Protein AF-A0A1Y4WMK6-F1 (afdb_monomer)

Sequence (79 aa):
MDYLEICLVSVAVIAVGIFMVRKPELCWKLKHALDTEGGEPSRHYLAAVTVLGTAMIIIPAVVILVSVISLVLEAAGLG

Nearest PDB structures (foldseek):
  6j54-assembly1_K  TM=5.119E-01  e=5.826E+00  Sus scrofa

pLDDT: mean 78.67, std 9.71, range [50.72, 90.25]

Radius of gyration: 17.32 Å; Cα contacts (8 Å, |Δi|>4): 53; chains: 1; bounding box: 41×22×46 Å

Mean predicted aligned error: 7.88 Å

Secondary structur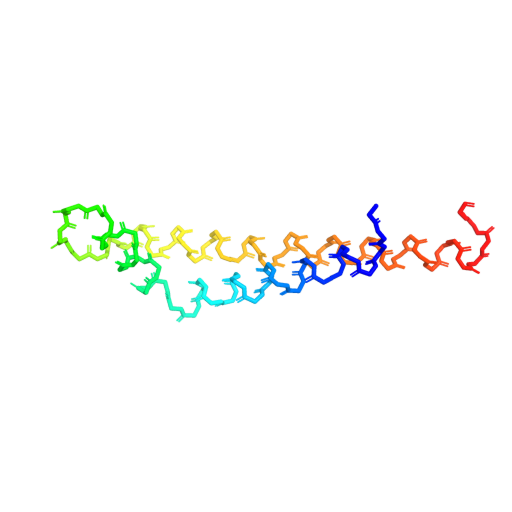e (DSSP, 8-state):
--HHHHHHHHHHHHHHHHHHHH-HHHHHHHHHHSSS---PPPHHHHHHHHHHHHHHHHHHHHHHHHHHHHHHHHHTT--

Structure (mmCIF, N/CA/C/O backbone):
data_AF-A0A1Y4WMK6-F1
#
_entry.id   AF-A0A1Y4WMK6-F1
#
loop_
_atom_site.group_PDB
_atom_site.id
_atom_site.type_symbol
_atom_site.label_atom_id
_atom_site.label_alt_id
_atom_site.label_comp_id
_atom_site.label_asym_id
_atom_site.label_entit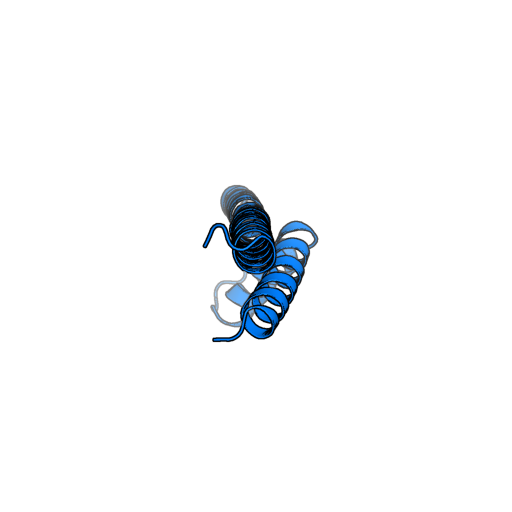y_id
_atom_site.label_seq_id
_atom_site.pdbx_PDB_ins_code
_atom_site.Cartn_x
_atom_site.Cartn_y
_atom_site.Cartn_z
_atom_site.occupancy
_atom_site.B_iso_or_equiv
_atom_site.auth_seq_id
_atom_site.auth_comp_id
_atom_site.auth_asym_id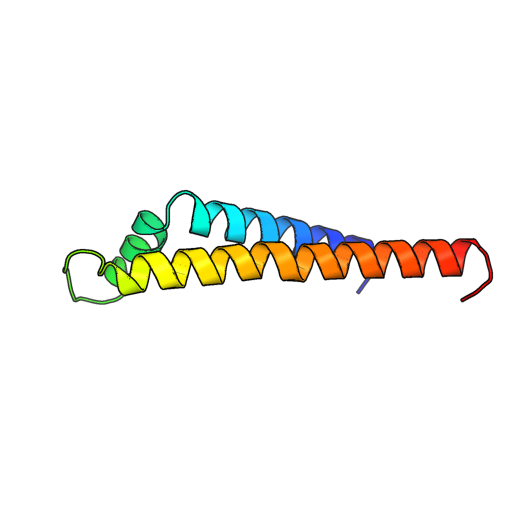
_atom_site.auth_atom_id
_atom_site.pdbx_PDB_model_num
ATOM 1 N N . MET A 1 1 ? 9.849 -13.997 -9.503 1.00 62.00 1 MET A N 1
ATOM 2 C CA . MET A 1 1 ? 8.562 -13.287 -9.488 1.00 62.00 1 MET A CA 1
ATOM 3 C C . MET A 1 1 ? 8.633 -12.313 -10.633 1.00 62.00 1 MET A C 1
ATOM 5 O O . MET A 1 1 ? 9.519 -11.462 -10.619 1.00 62.00 1 MET A O 1
ATOM 9 N N . ASP A 1 2 ? 7.828 -12.528 -11.661 1.00 80.56 2 ASP A N 1
ATOM 10 C CA . ASP A 1 2 ? 7.858 -11.690 -12.858 1.00 80.56 2 ASP A CA 1
ATOM 11 C C . ASP A 1 2 ? 7.396 -10.260 -12.526 1.00 80.56 2 ASP A C 1
ATOM 13 O O . ASP A 1 2 ? 6.569 -10.054 -11.633 1.00 80.56 2 ASP A O 1
ATOM 17 N N . TYR A 1 3 ? 7.885 -9.250 -13.258 1.00 74.88 3 TYR A N 1
ATOM 18 C CA . TYR A 1 3 ? 7.451 -7.848 -13.099 1.00 74.88 3 TYR A CA 1
ATOM 19 C C . TYR A 1 3 ? 5.925 -7.693 -13.188 1.00 74.88 3 TYR A C 1
ATOM 21 O O . TYR A 1 3 ? 5.328 -6.836 -12.534 1.00 74.88 3 TYR A O 1
ATOM 29 N N . LEU A 1 4 ? 5.282 -8.568 -13.967 1.00 79.19 4 LEU A N 1
ATOM 30 C CA . LEU A 1 4 ? 3.835 -8.627 -14.110 1.00 79.19 4 LEU A CA 1
ATOM 31 C C . LEU A 1 4 ? 3.146 -9.086 -12.815 1.00 79.19 4 LEU A C 1
ATOM 33 O O . LEU A 1 4 ? 2.157 -8.474 -12.418 1.00 79.19 4 LEU A O 1
ATOM 37 N N . GLU A 1 5 ? 3.693 -10.084 -12.113 1.00 82.94 5 GLU A N 1
ATOM 38 C CA . GLU A 1 5 ? 3.184 -10.526 -10.807 1.00 82.94 5 GLU A CA 1
ATOM 39 C C . GLU A 1 5 ? 3.336 -9.427 -9.746 1.00 82.94 5 GLU A C 1
ATOM 41 O O . GLU A 1 5 ? 2.399 -9.166 -8.989 1.00 82.94 5 GLU A O 1
ATOM 46 N N . ILE A 1 6 ? 4.479 -8.727 -9.726 1.00 82.75 6 ILE A N 1
ATOM 47 C CA . ILE A 1 6 ? 4.734 -7.602 -8.806 1.00 82.75 6 ILE A CA 1
ATOM 48 C C . ILE A 1 6 ? 3.713 -6.481 -9.021 1.00 82.75 6 ILE A C 1
ATOM 50 O O . ILE A 1 6 ? 3.153 -5.958 -8.051 1.00 82.75 6 ILE A O 1
ATOM 54 N N . CYS A 1 7 ? 3.432 -6.129 -10.277 1.00 81.81 7 CYS A N 1
ATOM 55 C CA . CYS A 1 7 ? 2.411 -5.141 -10.618 1.00 81.81 7 CYS A CA 1
ATOM 56 C C . CYS A 1 7 ? 1.011 -5.588 -10.179 1.00 81.81 7 CYS A C 1
ATOM 58 O O . CYS A 1 7 ? 0.280 -4.797 -9.584 1.00 81.81 7 CYS A O 1
ATOM 60 N N . LEU A 1 8 ? 0.644 -6.849 -10.419 1.00 87.06 8 LEU A N 1
ATOM 61 C CA . LEU A 1 8 ? -0.681 -7.383 -10.086 1.00 87.06 8 LEU A CA 1
ATOM 62 C C . LEU A 1 8 ? -0.923 -7.395 -8.568 1.00 87.06 8 LEU A C 1
ATOM 64 O O . LEU A 1 8 ? -1.960 -6.919 -8.098 1.00 87.06 8 LEU A O 1
ATOM 68 N N . VAL A 1 9 ? 0.070 -7.846 -7.794 1.00 87.06 9 VAL A N 1
ATOM 69 C CA . VAL A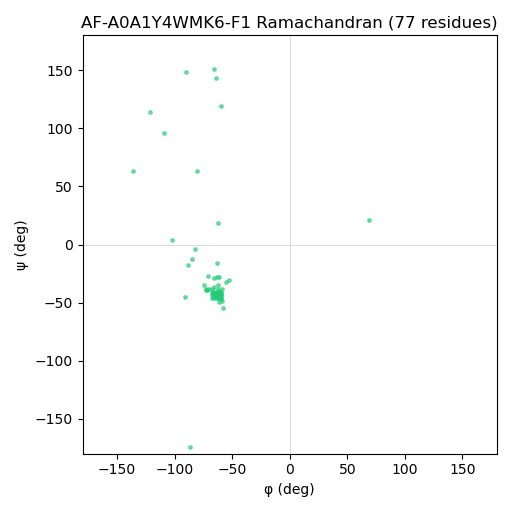 1 9 ? 0.041 -7.800 -6.324 1.00 87.06 9 VAL A CA 1
ATOM 70 C C . VAL A 1 9 ? -0.025 -6.355 -5.833 1.00 87.06 9 VAL A C 1
ATOM 72 O O . VAL A 1 9 ? -0.845 -6.038 -4.974 1.00 87.06 9 VAL A O 1
ATOM 75 N N . SER A 1 10 ? 0.777 -5.455 -6.402 1.00 84.38 10 SER A N 1
ATOM 76 C CA . SER A 1 10 ? 0.802 -4.045 -5.996 1.00 84.38 10 SER A CA 1
ATOM 77 C C . SER A 1 10 ? -0.537 -3.345 -6.250 1.00 84.38 10 SER A C 1
ATOM 79 O O . SER A 1 10 ? -1.017 -2.614 -5.385 1.00 84.38 10 SER A O 1
ATOM 81 N N . VAL A 1 11 ? -1.194 -3.617 -7.381 1.00 86.88 11 VAL A N 1
ATOM 82 C CA . VAL A 1 11 ? -2.543 -3.103 -7.682 1.00 86.88 11 VAL A CA 1
ATOM 83 C C . VAL A 1 11 ? -3.577 -3.645 -6.694 1.00 86.88 11 VAL A C 1
ATOM 85 O O . VAL A 1 11 ? -4.401 -2.876 -6.193 1.00 86.88 11 VAL A O 1
ATOM 88 N N . ALA A 1 12 ? -3.519 -4.937 -6.362 1.00 88.25 12 ALA A N 1
ATOM 89 C CA . ALA A 1 12 ? -4.406 -5.529 -5.363 1.00 88.25 12 ALA A CA 1
ATOM 90 C C . ALA A 1 12 ? -4.214 -4.883 -3.978 1.00 88.25 12 ALA A C 1
ATOM 92 O O . ALA A 1 12 ? -5.192 -4.528 -3.318 1.00 88.25 12 ALA A O 1
ATOM 93 N N . VAL A 1 13 ? -2.965 -4.654 -3.563 1.00 87.06 13 VAL A N 1
ATOM 94 C CA . VAL A 1 13 ? -2.634 -3.989 -2.292 1.00 87.06 13 VAL A CA 1
ATOM 95 C C . VAL A 1 13 ? -3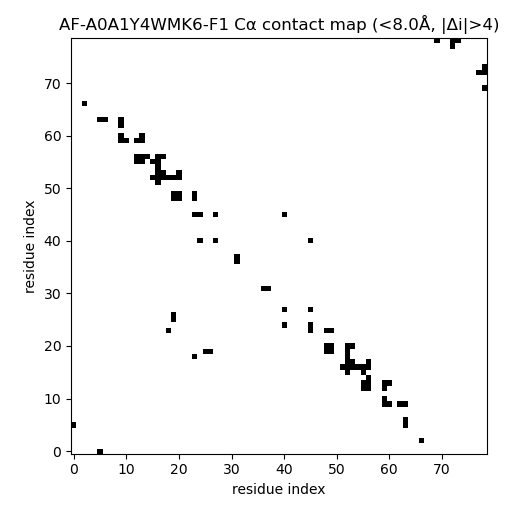.129 -2.540 -2.275 1.00 87.06 13 VAL A C 1
ATOM 97 O O . VAL A 1 13 ? -3.723 -2.121 -1.282 1.00 87.06 13 VAL A O 1
ATOM 100 N N . ILE A 1 14 ? -2.974 -1.792 -3.372 1.00 87.88 14 ILE A N 1
ATOM 101 C CA . ILE A 1 14 ? -3.499 -0.423 -3.497 1.00 87.88 14 ILE A CA 1
ATOM 102 C C . ILE A 1 14 ? -5.026 -0.416 -3.384 1.00 87.88 14 ILE A C 1
ATOM 104 O O . ILE A 1 14 ? -5.579 0.418 -2.668 1.00 87.88 14 ILE A O 1
ATOM 108 N N . ALA A 1 15 ? -5.721 -1.349 -4.040 1.00 87.19 15 ALA A N 1
ATOM 109 C CA . ALA A 1 15 ? -7.176 -1.457 -3.948 1.00 87.19 15 ALA A CA 1
ATOM 110 C C . ALA A 1 15 ? -7.638 -1.709 -2.501 1.00 87.19 15 ALA A C 1
ATOM 112 O O . ALA A 1 15 ? -8.588 -1.074 -2.034 1.00 87.19 15 ALA A O 1
ATOM 113 N N . VAL A 1 16 ? -6.924 -2.567 -1.764 1.00 84.38 16 VAL A N 1
ATOM 114 C CA . VAL A 1 16 ? -7.168 -2.810 -0.333 1.00 84.38 16 VAL A CA 1
ATOM 115 C C . VAL A 1 16 ? -6.859 -1.567 0.510 1.00 84.38 16 VAL A C 1
ATOM 117 O O . VAL A 1 16 ? -7.659 -1.206 1.373 1.00 84.38 16 VAL A O 1
ATOM 120 N N . GLY A 1 17 ? -5.757 -0.863 0.240 1.00 83.12 17 GLY A N 1
ATOM 121 C CA . GLY A 1 17 ? -5.406 0.385 0.924 1.00 83.12 17 GLY A CA 1
ATOM 122 C C . GLY A 1 17 ? -6.458 1.481 0.718 1.00 83.12 17 GLY A C 1
ATOM 123 O O . GLY A 1 17 ? -6.889 2.120 1.679 1.00 83.12 17 GLY A O 1
ATOM 124 N N . ILE A 1 18 ? -6.962 1.643 -0.511 1.00 85.44 18 ILE A N 1
ATOM 125 C CA . ILE A 1 18 ? -8.060 2.571 -0.827 1.00 85.44 18 ILE A CA 1
ATOM 126 C C . ILE A 1 18 ? -9.331 2.169 -0.077 1.00 85.44 18 ILE A C 1
ATOM 128 O O . ILE A 1 18 ? -10.009 3.034 0.480 1.00 85.44 18 ILE A O 1
ATOM 132 N N . PHE A 1 19 ? -9.655 0.876 -0.038 1.00 83.12 19 PHE A N 1
ATOM 133 C CA . PHE A 1 19 ? -10.811 0.370 0.700 1.00 83.12 19 PHE A CA 1
ATOM 134 C C . PHE A 1 19 ? -10.709 0.681 2.204 1.00 83.12 19 PHE A C 1
ATOM 136 O O . PHE A 1 19 ? -11.670 1.195 2.786 1.00 83.12 19 PHE A O 1
ATOM 143 N N . MET A 1 20 ? -9.530 0.476 2.804 1.00 78.06 20 MET A N 1
ATOM 144 C CA . MET A 1 20 ? -9.242 0.830 4.200 1.00 78.06 20 MET A CA 1
ATOM 145 C C . MET A 1 20 ? -9.420 2.328 4.480 1.00 78.06 20 MET A C 1
ATOM 147 O O . MET A 1 20 ? -10.010 2.685 5.498 1.00 78.06 20 MET A O 1
ATOM 151 N N . VAL A 1 21 ? -8.961 3.204 3.579 1.00 82.50 21 VAL A N 1
ATOM 152 C CA . VAL A 1 21 ? -9.082 4.667 3.732 1.00 82.50 21 VAL A CA 1
ATOM 153 C C . VAL A 1 21 ? -10.518 5.155 3.519 1.00 82.50 21 VAL A C 1
ATOM 155 O O . VAL A 1 21 ? -10.975 6.055 4.219 1.00 82.50 21 VAL A O 1
ATOM 158 N N . ARG A 1 22 ? -11.259 4.578 2.562 1.00 78.50 22 ARG A N 1
ATOM 159 C CA . ARG A 1 22 ? -12.631 5.012 2.241 1.00 78.50 22 ARG A CA 1
ATOM 160 C C . ARG A 1 22 ? -13.662 4.581 3.276 1.00 78.50 22 ARG A C 1
ATOM 162 O O . ARG A 1 22 ? -14.655 5.285 3.457 1.00 78.50 22 ARG A O 1
ATOM 169 N N . LYS A 1 23 ? -13.490 3.407 3.884 1.00 78.81 23 LYS A N 1
ATOM 170 C CA . LYS A 1 23 ? -14.437 2.855 4.864 1.00 78.81 23 LYS A CA 1
ATOM 171 C C . LYS A 1 23 ? -13.689 2.268 6.070 1.00 78.81 23 LYS A C 1
ATOM 173 O O . LYS A 1 23 ? -13.815 1.071 6.338 1.00 78.81 23 LYS A O 1
ATOM 178 N N . PRO A 1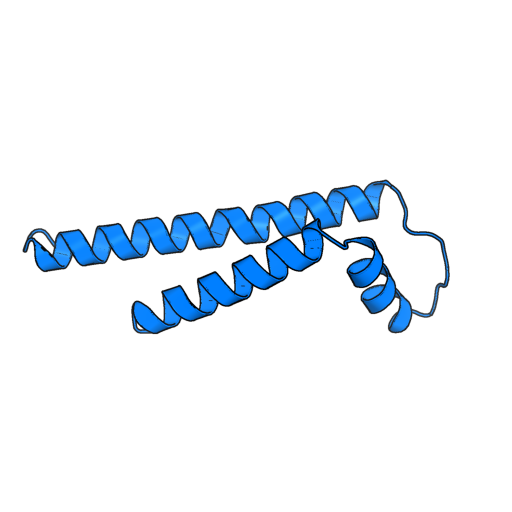 24 ? -12.964 3.097 6.843 1.00 74.75 24 PRO A N 1
ATOM 179 C CA . PRO A 1 24 ? -12.209 2.632 8.009 1.00 74.75 24 PRO A CA 1
ATOM 180 C C . PRO A 1 24 ? -13.124 2.001 9.073 1.00 74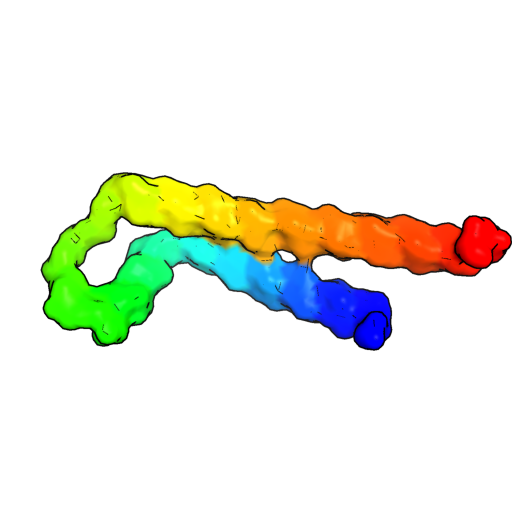.75 24 PRO A C 1
ATOM 182 O O . PRO A 1 24 ? -12.725 1.073 9.771 1.00 74.75 24 PRO A O 1
ATOM 185 N N . GLU A 1 25 ? -14.387 2.433 9.126 1.00 73.62 25 GLU A N 1
ATOM 186 C CA . GLU A 1 25 ? -15.448 1.878 9.975 1.00 73.62 25 GLU A CA 1
ATOM 187 C C . GLU A 1 25 ? -15.778 0.409 9.658 1.00 73.62 25 GLU A C 1
ATOM 189 O O . GLU A 1 25 ? -16.090 -0.363 10.563 1.00 73.62 25 GLU A O 1
ATOM 194 N N . LEU A 1 26 ? -15.698 -0.003 8.384 1.00 71.50 26 LEU A N 1
ATOM 195 C CA . LEU A 1 26 ? -15.921 -1.398 7.989 1.00 71.50 26 LEU A CA 1
ATOM 196 C C . LEU A 1 26 ? -14.744 -2.278 8.405 1.00 71.50 26 LEU A C 1
ATOM 198 O O . LEU A 1 26 ? -14.963 -3.387 8.882 1.00 71.50 26 LEU A O 1
ATOM 202 N N . CYS A 1 27 ? -13.512 -1.774 8.283 1.00 71.50 27 CYS A N 1
ATOM 203 C CA . CYS A 1 27 ? -12.327 -2.464 8.796 1.00 71.50 27 CYS A CA 1
ATOM 204 C C . CYS A 1 27 ? -12.384 -2.637 10.313 1.00 71.50 27 CYS A C 1
ATOM 206 O O . CYS A 1 27 ? -12.056 -3.709 10.823 1.00 71.50 27 CYS A O 1
ATOM 208 N N . TRP A 1 28 ? -12.853 -1.609 11.018 1.00 69.56 28 TRP A N 1
ATOM 209 C CA . TRP A 1 28 ? -13.098 -1.688 12.450 1.00 69.56 28 TRP A CA 1
ATOM 210 C C . TRP A 1 28 ? -14.164 -2.746 12.776 1.00 69.56 28 TRP A C 1
ATOM 212 O O . TRP A 1 28 ? -13.902 -3.643 13.574 1.00 69.56 28 TRP A O 1
ATOM 222 N N . LYS A 1 29 ? -15.313 -2.724 12.084 1.00 70.69 29 LYS A N 1
ATOM 223 C CA . LYS A 1 29 ? -16.380 -3.726 12.249 1.00 70.69 29 LYS A CA 1
ATOM 224 C C . LYS A 1 29 ? -15.915 -5.147 11.958 1.00 70.69 29 LYS A C 1
ATOM 226 O O . LYS A 1 29 ? -16.334 -6.048 12.661 1.00 70.69 29 LYS A O 1
ATOM 231 N N . LEU A 1 30 ? -15.069 -5.370 10.955 1.00 72.44 30 LEU A N 1
ATOM 232 C CA . LEU A 1 30 ? -14.535 -6.703 10.657 1.00 72.44 30 LEU A CA 1
ATOM 233 C C . LEU A 1 30 ? -13.611 -7.197 11.776 1.00 72.44 30 LEU A C 1
ATOM 235 O O . LEU A 1 30 ? -13.673 -8.362 12.161 1.00 72.44 30 LEU A O 1
ATOM 239 N N . LYS A 1 31 ? -12.780 -6.300 12.320 1.00 68.31 31 LYS A N 1
ATOM 240 C CA . LYS A 1 31 ? -11.845 -6.624 13.399 1.00 68.31 31 LYS A CA 1
ATOM 241 C C . LYS A 1 31 ? -12.561 -6.856 14.734 1.00 68.31 31 LYS A C 1
ATOM 243 O O . LYS A 1 31 ? -12.186 -7.773 15.444 1.00 68.31 31 LYS A O 1
ATOM 248 N N . HIS A 1 32 ? -13.599 -6.078 15.044 1.00 69.50 32 HIS A N 1
ATOM 249 C CA . HIS A 1 32 ? -14.454 -6.263 16.229 1.00 69.50 32 HIS A CA 1
ATOM 250 C C . HIS A 1 32 ? -15.599 -7.271 16.027 1.00 69.50 32 HIS A C 1
ATOM 252 O O . HIS A 1 32 ? -16.213 -7.704 16.984 1.00 69.50 32 HIS A O 1
ATOM 258 N N . ALA A 1 33 ? -15.914 -7.713 14.810 1.00 61.84 33 ALA A N 1
ATOM 259 C CA . ALA A 1 33 ? -16.795 -8.874 14.632 1.00 61.84 33 ALA A CA 1
ATOM 260 C C . ALA A 1 33 ? -16.089 -10.175 15.047 1.00 61.84 33 ALA A C 1
ATOM 262 O O . ALA A 1 33 ? -16.742 -11.137 15.442 1.00 61.84 33 ALA A O 1
ATOM 263 N N . LEU A 1 34 ? -14.757 -10.195 14.946 1.00 58.75 34 LEU A N 1
ATOM 264 C CA . LEU A 1 34 ? -13.897 -11.288 15.399 1.00 58.75 34 LEU A CA 1
ATOM 265 C C . LEU A 1 34 ? -13.470 -11.149 16.869 1.00 58.75 34 LEU A C 1
ATOM 267 O O . LEU A 1 34 ? -13.032 -12.132 17.457 1.00 58.75 34 LEU A O 1
ATOM 271 N N . ASP A 1 35 ? -13.598 -9.955 17.450 1.00 57.41 35 ASP A N 1
ATOM 272 C CA . ASP A 1 35 ? -13.136 -9.614 18.796 1.00 57.41 35 ASP A CA 1
ATOM 273 C C . ASP A 1 35 ? -14.338 -9.143 19.628 1.00 57.41 35 ASP A C 1
ATOM 275 O O . ASP A 1 35 ? -14.965 -8.147 19.298 1.00 57.41 35 ASP A O 1
ATOM 279 N N . THR A 1 36 ? -14.722 -9.899 20.656 1.00 50.72 36 THR A N 1
ATOM 280 C CA . THR A 1 36 ? -16.009 -9.833 21.390 1.00 50.72 36 THR A CA 1
ATOM 281 C C . THR A 1 36 ? -16.333 -8.521 22.141 1.00 50.72 36 THR A C 1
ATOM 283 O O . THR A 1 36 ? -17.215 -8.510 23.001 1.00 50.72 36 THR A O 1
ATOM 286 N N . GLU A 1 37 ? -15.681 -7.403 21.828 1.00 54.03 37 GLU A N 1
ATOM 287 C CA . GLU A 1 37 ? -15.857 -6.104 22.483 1.00 54.03 37 GLU A CA 1
ATOM 288 C C . GLU A 1 37 ? -16.570 -5.099 21.552 1.00 54.03 37 GLU A C 1
ATOM 290 O O . GLU A 1 37 ? -15.982 -4.436 20.700 1.00 54.03 37 GLU A O 1
ATOM 295 N N . GLY A 1 38 ? -17.894 -4.985 21.701 1.00 56.25 38 GLY A N 1
ATOM 296 C CA . GLY A 1 38 ? -18.768 -4.125 20.887 1.00 56.25 38 GLY A CA 1
ATOM 297 C C . GLY A 1 38 ? -18.786 -2.646 21.301 1.00 56.25 38 GLY A C 1
ATOM 298 O O . GLY A 1 38 ? -19.831 -2.149 21.716 1.00 56.25 38 GLY A O 1
ATOM 299 N N . GLY A 1 39 ? -17.647 -1.951 21.210 1.00 63.69 39 GLY A N 1
ATOM 300 C CA . GLY A 1 39 ? -17.532 -0.503 21.483 1.00 63.69 39 GLY A CA 1
ATOM 301 C C . GLY A 1 39 ? -17.845 0.399 20.277 1.00 63.69 39 GLY A C 1
ATOM 302 O O . GLY A 1 39 ? -18.234 -0.087 19.232 1.00 63.69 39 GLY A O 1
ATOM 303 N N . GLU A 1 40 ? -17.665 1.719 20.371 1.00 67.56 40 GLU A N 1
ATOM 304 C CA . GLU A 1 40 ? -17.593 2.599 19.186 1.00 67.56 40 GLU A CA 1
ATOM 305 C C . GLU A 1 40 ? -16.131 2.724 18.707 1.00 67.56 40 GLU A C 1
ATOM 307 O O . GLU A 1 40 ? -15.212 2.680 19.534 1.00 67.56 40 GLU A O 1
ATOM 312 N N . PRO A 1 41 ? -15.865 2.903 17.397 1.00 66.19 41 PRO A N 1
ATOM 313 C CA . PRO A 1 41 ? -14.506 3.084 16.898 1.00 66.19 41 PRO A CA 1
ATOM 314 C C . PRO A 1 41 ? -13.848 4.320 17.520 1.00 66.19 41 PRO A C 1
ATOM 316 O O . PRO A 1 41 ? -14.291 5.451 17.320 1.00 66.19 41 PRO A O 1
ATOM 319 N N . SER A 1 42 ? -12.742 4.121 18.246 1.00 75.12 42 SER A N 1
ATOM 320 C CA . SER A 1 42 ? -11.996 5.241 18.826 1.00 75.12 42 SER A CA 1
ATOM 321 C C . SER A 1 42 ? -11.416 6.138 17.722 1.00 75.12 42 SER A C 1
ATOM 323 O O . SER A 1 42 ? -10.943 5.659 16.685 1.00 75.12 42 SER A O 1
ATOM 325 N N . ARG A 1 43 ? -11.395 7.462 17.946 1.00 73.12 43 ARG A N 1
ATOM 326 C CA . ARG A 1 43 ? -10.818 8.431 16.986 1.00 73.12 43 ARG A CA 1
ATOM 327 C C . ARG A 1 43 ? -9.362 8.104 16.632 1.00 73.12 43 ARG A C 1
ATOM 329 O O . ARG A 1 43 ? -8.948 8.325 15.497 1.00 73.12 43 ARG A O 1
ATOM 336 N N . HIS A 1 44 ? -8.603 7.537 17.573 1.00 71.81 44 HIS A N 1
ATOM 337 C CA . HIS A 1 44 ? -7.222 7.104 17.347 1.00 71.81 44 HIS A CA 1
ATOM 338 C C . HIS A 1 44 ? -7.135 5.884 16.426 1.00 71.81 44 HIS A C 1
ATOM 340 O O . HIS A 1 44 ? -6.250 5.837 15.577 1.00 71.81 44 HIS A O 1
ATOM 346 N N . TYR A 1 45 ? -8.066 4.931 16.540 1.00 72.88 45 TYR A N 1
ATOM 347 C CA . TYR A 1 45 ? -8.123 3.777 15.644 1.00 72.88 45 TYR A CA 1
ATOM 348 C C . TYR A 1 45 ? -8.450 4.202 14.209 1.00 72.88 45 TYR A C 1
ATOM 350 O O . TYR A 1 45 ? -7.768 3.786 13.276 1.00 72.88 45 TYR A O 1
ATOM 358 N N . LEU A 1 46 ? -9.449 5.074 14.024 1.00 75.19 46 LEU A N 1
ATOM 359 C CA . LEU A 1 46 ? -9.817 5.584 12.696 1.00 75.19 46 LEU A CA 1
ATOM 360 C C . LEU A 1 46 ? -8.653 6.338 12.039 1.00 75.19 46 LEU A C 1
ATOM 362 O O . LEU A 1 46 ? -8.365 6.125 10.859 1.00 75.19 46 LEU A O 1
ATOM 366 N N . ALA A 1 47 ? -7.942 7.166 12.809 1.00 78.50 47 ALA A N 1
ATOM 367 C CA . ALA A 1 47 ? -6.736 7.837 12.336 1.00 78.50 47 ALA A CA 1
ATOM 368 C C . ALA A 1 47 ? -5.630 6.828 11.976 1.00 78.50 47 ALA A C 1
ATOM 370 O O . ALA A 1 47 ? -5.056 6.918 10.893 1.00 78.50 47 ALA A O 1
ATOM 371 N N . ALA A 1 48 ? -5.377 5.830 12.827 1.00 79.00 48 ALA A N 1
ATOM 372 C CA . ALA A 1 48 ? -4.361 4.806 12.587 1.00 79.00 48 ALA A CA 1
ATOM 373 C C . ALA A 1 48 ? -4.659 3.957 11.340 1.00 79.00 48 ALA A C 1
ATOM 375 O O . ALA A 1 48 ? -3.759 3.737 10.534 1.00 79.00 48 ALA A O 1
ATOM 376 N N . VAL A 1 49 ? -5.908 3.527 11.131 1.00 82.38 49 VAL A N 1
ATOM 377 C CA . VAL A 1 49 ? -6.315 2.768 9.933 1.00 82.38 49 VAL A CA 1
ATOM 378 C C . VAL A 1 49 ? -6.202 3.614 8.671 1.00 82.38 49 VAL A C 1
ATOM 380 O O . VAL A 1 49 ? -5.781 3.109 7.635 1.00 82.38 49 VAL A O 1
ATOM 383 N N . THR A 1 50 ? -6.511 4.906 8.754 1.00 82.19 50 THR A N 1
ATOM 384 C CA . THR A 1 50 ? -6.357 5.825 7.620 1.00 82.19 50 THR A CA 1
ATOM 385 C C . THR A 1 50 ? -4.882 6.030 7.267 1.00 82.19 50 THR A C 1
ATOM 387 O O . THR A 1 50 ? -4.514 5.966 6.094 1.00 82.19 50 THR A O 1
ATOM 390 N N . VAL A 1 51 ? -4.015 6.218 8.267 1.00 84.94 51 VAL A N 1
ATOM 391 C CA . VAL A 1 51 ? -2.559 6.339 8.072 1.00 84.94 51 VAL A CA 1
ATOM 392 C C . VAL A 1 51 ? -1.979 5.041 7.510 1.00 84.94 51 VAL A C 1
ATOM 394 O O . VAL A 1 51 ? -1.223 5.078 6.540 1.00 84.94 51 VAL A O 1
ATOM 397 N N . LEU A 1 52 ? -2.382 3.893 8.058 1.00 83.62 52 LEU A N 1
ATOM 398 C CA . LEU A 1 52 ? -1.948 2.579 7.590 1.00 83.62 52 LEU A CA 1
ATOM 399 C C . LEU A 1 52 ? -2.411 2.311 6.153 1.00 83.62 52 LEU A C 1
ATOM 401 O O . LEU A 1 52 ? -1.609 1.896 5.322 1.00 83.62 52 LEU A O 1
ATOM 405 N N . GLY A 1 53 ? -3.676 2.602 5.841 1.00 82.81 53 GLY A N 1
ATOM 406 C CA . GLY A 1 53 ? -4.225 2.481 4.492 1.00 82.81 53 GLY A CA 1
ATOM 407 C C . GLY A 1 53 ? -3.520 3.404 3.494 1.00 82.81 53 GLY A C 1
ATOM 408 O O . GLY A 1 53 ? -3.219 2.988 2.380 1.00 82.81 53 GLY A O 1
ATOM 409 N N . THR A 1 54 ? -3.158 4.620 3.913 1.00 84.94 54 THR A N 1
ATOM 410 C CA . THR A 1 54 ? -2.369 5.552 3.090 1.00 84.94 54 THR A CA 1
ATOM 411 C C . THR A 1 54 ? -0.962 5.012 2.826 1.00 84.94 54 THR A C 1
ATOM 413 O O . THR A 1 54 ? -0.503 5.023 1.684 1.00 84.94 54 THR A O 1
ATOM 416 N N . ALA A 1 55 ? -0.290 4.470 3.845 1.00 83.69 55 ALA A N 1
ATOM 417 C CA . ALA A 1 55 ? 1.009 3.821 3.673 1.00 83.69 55 ALA A CA 1
ATOM 418 C C . ALA A 1 55 ? 0.919 2.598 2.738 1.00 83.69 55 ALA A C 1
ATOM 420 O O . ALA A 1 55 ? 1.770 2.433 1.863 1.00 83.69 55 ALA A O 1
ATOM 421 N N . MET A 1 56 ? -0.152 1.802 2.850 1.00 82.94 56 MET A N 1
ATOM 422 C CA . MET A 1 56 ? -0.458 0.690 1.940 1.00 82.94 56 MET A CA 1
ATOM 423 C C . MET A 1 56 ? -0.727 1.120 0.495 1.00 82.94 56 MET A C 1
ATOM 425 O O . MET A 1 56 ? -0.682 0.270 -0.382 1.00 82.94 56 MET A O 1
ATOM 429 N N . ILE A 1 57 ? -0.993 2.396 0.215 1.00 86.44 57 ILE A N 1
ATOM 430 C CA . ILE A 1 57 ? -1.105 2.908 -1.159 1.00 86.44 57 ILE A CA 1
ATOM 431 C C . ILE A 1 57 ? 0.257 3.410 -1.650 1.00 86.44 57 ILE A C 1
ATOM 433 O O . ILE A 1 57 ? 0.669 3.101 -2.766 1.00 86.44 57 ILE A O 1
ATOM 437 N N . ILE A 1 58 ? 0.971 4.174 -0.817 1.00 89.25 58 ILE A N 1
ATOM 438 C CA . ILE A 1 58 ? 2.224 4.832 -1.211 1.00 89.25 58 ILE A CA 1
ATOM 439 C C . ILE A 1 58 ? 3.340 3.814 -1.461 1.00 89.25 58 ILE A C 1
ATOM 441 O O . ILE A 1 58 ? 4.026 3.899 -2.477 1.00 89.25 58 ILE A O 1
ATOM 445 N N . ILE A 1 59 ? 3.519 2.840 -0.566 1.00 88.69 59 ILE A N 1
ATOM 446 C CA . ILE A 1 59 ? 4.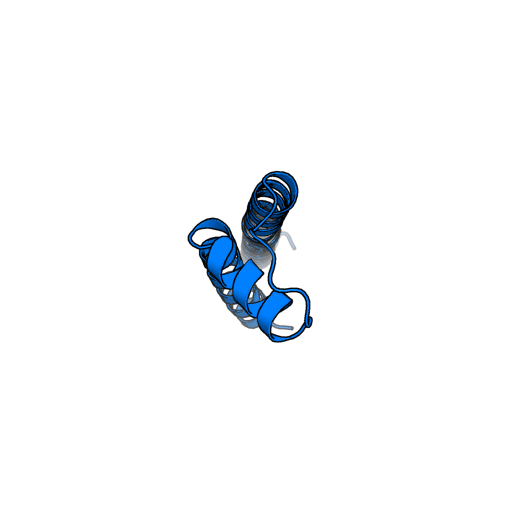602 1.851 -0.667 1.00 88.69 59 ILE A CA 1
ATOM 447 C C . ILE A 1 59 ? 4.536 1.062 -1.991 1.00 88.69 59 ILE A C 1
ATOM 449 O O . ILE A 1 59 ? 5.518 1.086 -2.734 1.00 88.69 59 ILE A O 1
ATOM 453 N N . PRO A 1 60 ? 3.415 0.408 -2.355 1.00 86.81 60 PRO A N 1
ATOM 454 C CA . PRO A 1 60 ? 3.327 -0.302 -3.631 1.00 86.81 60 PRO A CA 1
ATOM 455 C C . PRO A 1 60 ? 3.391 0.626 -4.848 1.00 86.81 60 PRO A C 1
ATOM 457 O O . PRO A 1 60 ? 3.912 0.213 -5.880 1.00 86.81 60 PRO A O 1
ATOM 460 N N . AL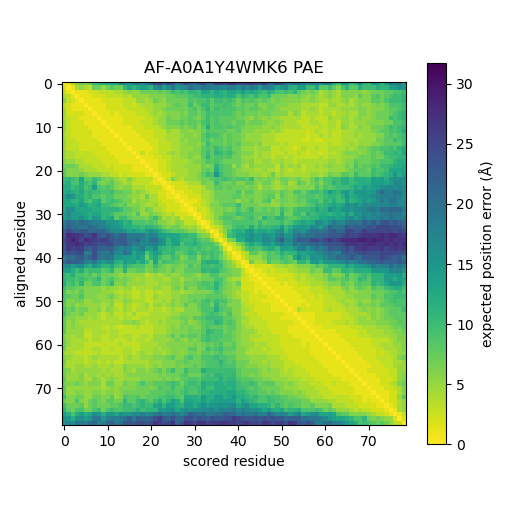A A 1 61 ? 2.940 1.882 -4.750 1.00 88.06 61 ALA A N 1
ATOM 461 C CA . ALA A 1 61 ? 3.117 2.846 -5.838 1.00 88.06 61 ALA A CA 1
ATOM 462 C C . ALA A 1 61 ? 4.607 3.113 -6.129 1.00 88.06 61 ALA A C 1
ATOM 464 O O . ALA A 1 61 ? 5.014 3.141 -7.291 1.00 88.06 61 ALA A O 1
ATOM 465 N N . VAL A 1 62 ? 5.434 3.239 -5.085 1.00 90.25 62 VAL A N 1
ATOM 466 C CA . VAL A 1 62 ? 6.894 3.371 -5.229 1.00 90.25 62 VAL A CA 1
ATOM 467 C C . VAL A 1 62 ? 7.507 2.092 -5.805 1.00 90.25 62 VAL A C 1
ATOM 469 O O . VAL A 1 62 ? 8.355 2.173 -6.691 1.00 90.25 62 VAL A O 1
ATOM 472 N N . VAL A 1 63 ? 7.055 0.914 -5.366 1.00 88.50 63 VAL A N 1
ATOM 473 C CA . VAL A 1 63 ? 7.538 -0.376 -5.895 1.00 88.50 63 VAL A CA 1
ATOM 474 C C . VAL A 1 63 ? 7.234 -0.526 -7.388 1.00 88.50 63 VAL A C 1
ATOM 476 O O . VAL A 1 63 ? 8.120 -0.931 -8.142 1.00 88.50 63 VAL A O 1
ATOM 479 N N . ILE A 1 64 ? 6.028 -0.158 -7.838 1.00 87.88 64 ILE A N 1
ATOM 480 C CA . ILE A 1 64 ? 5.676 -0.141 -9.268 1.00 87.88 64 ILE A CA 1
ATOM 481 C C . ILE A 1 64 ? 6.604 0.812 -10.024 1.00 87.88 64 ILE A C 1
ATOM 483 O O . ILE A 1 64 ? 7.139 0.440 -11.065 1.00 87.88 64 ILE A O 1
ATOM 487 N N . LEU A 1 65 ? 6.827 2.018 -9.496 1.00 88.81 65 LEU A N 1
ATOM 488 C CA . LEU A 1 65 ? 7.679 3.015 -10.141 1.00 88.81 65 LEU A CA 1
ATOM 489 C C . LEU A 1 65 ? 9.111 2.494 -10.339 1.00 88.81 65 LEU A C 1
ATOM 491 O O . LEU A 1 65 ? 9.637 2.561 -11.447 1.00 88.81 65 LEU A O 1
ATOM 495 N N . VAL A 1 66 ? 9.717 1.924 -9.292 1.00 88.38 66 VAL A N 1
ATOM 496 C CA . VAL A 1 66 ? 11.058 1.322 -9.368 1.00 88.38 66 VAL A CA 1
ATOM 497 C C . VAL A 1 66 ? 11.077 0.159 -10.358 1.00 88.38 66 VAL A C 1
ATOM 499 O O . VAL A 1 66 ? 11.974 0.086 -11.190 1.00 88.38 66 VAL A O 1
ATOM 502 N N . SER A 1 67 ? 10.059 -0.703 -10.324 1.00 85.56 67 SER A N 1
ATOM 503 C CA . SER A 1 67 ? 9.943 -1.851 -11.232 1.00 85.56 67 SER A CA 1
ATOM 504 C C . SER A 1 67 ? 9.890 -1.423 -12.701 1.00 85.56 67 SER A C 1
ATOM 506 O O . SER A 1 67 ? 10.569 -2.009 -13.540 1.00 85.56 67 SER A O 1
ATOM 508 N N . VAL A 1 68 ? 9.127 -0.370 -13.015 1.00 86.50 68 VAL A N 1
ATOM 509 C CA . VAL A 1 68 ? 9.048 0.199 -14.370 1.00 86.50 68 VAL A CA 1
ATOM 510 C C . VAL A 1 68 ? 10.379 0.825 -14.783 1.00 86.50 68 VAL A C 1
ATOM 512 O O . VAL A 1 68 ? 10.810 0.627 -15.915 1.00 86.50 68 VAL A O 1
ATOM 515 N N . ILE A 1 69 ? 11.052 1.550 -13.884 1.00 88.75 69 ILE A N 1
ATOM 516 C CA . ILE A 1 69 ? 12.367 2.145 -14.168 1.00 88.75 69 ILE A CA 1
ATOM 517 C C . ILE A 1 69 ? 13.397 1.054 -14.480 1.00 88.75 69 ILE A C 1
ATOM 519 O O . ILE A 1 69 ? 14.111 1.175 -15.473 1.00 88.75 69 ILE A O 1
ATOM 523 N N . SER A 1 70 ? 13.450 -0.016 -13.682 1.00 85.69 70 SER A N 1
ATOM 524 C CA . SER A 1 70 ? 14.339 -1.157 -13.929 1.00 85.69 70 SER A CA 1
ATOM 525 C C . SER A 1 70 ? 14.056 -1.815 -15.280 1.00 85.69 70 SER A C 1
ATOM 527 O O . SER A 1 70 ? 14.989 -2.037 -16.045 1.00 85.69 70 SER A O 1
ATOM 529 N N . LEU A 1 71 ? 12.779 -2.030 -15.616 1.00 84.50 71 LEU A N 1
ATOM 530 C CA . LEU A 1 71 ? 12.379 -2.596 -16.906 1.00 84.50 71 LEU A CA 1
ATOM 531 C C . LEU A 1 71 ? 12.817 -1.715 -18.089 1.00 84.50 71 LEU A C 1
ATOM 533 O O . LEU A 1 71 ? 13.282 -2.223 -19.106 1.00 84.50 71 LEU A O 1
ATOM 537 N N . VAL A 1 72 ? 12.680 -0.390 -17.965 1.00 86.94 72 VAL A N 1
ATOM 538 C CA . VAL A 1 72 ? 13.123 0.562 -18.996 1.00 86.94 72 VAL A CA 1
ATOM 539 C C . VAL A 1 72 ? 14.648 0.571 -19.126 1.00 86.94 72 VAL A C 1
ATOM 541 O O . VAL A 1 72 ? 15.148 0.652 -20.246 1.00 86.94 72 VAL A O 1
ATOM 544 N N . LEU A 1 73 ? 15.389 0.469 -18.017 1.00 86.94 73 LEU A N 1
ATOM 545 C CA . LEU A 1 73 ? 16.853 0.385 -18.041 1.00 86.94 73 LEU A CA 1
ATOM 546 C C . LEU A 1 73 ? 17.342 -0.882 -18.753 1.00 86.94 73 LEU A C 1
ATOM 548 O O . LEU A 1 73 ? 18.230 -0.794 -19.602 1.00 86.94 73 LEU A O 1
ATOM 552 N N . GLU A 1 74 ? 16.735 -2.030 -18.444 1.00 85.88 74 GLU A N 1
ATOM 553 C CA . GLU A 1 74 ? 17.007 -3.297 -19.132 1.00 85.88 74 GLU A CA 1
ATOM 554 C C . GLU A 1 74 ? 16.697 -3.187 -20.629 1.00 85.88 74 GLU A C 1
ATOM 556 O O . GLU A 1 74 ? 17.534 -3.528 -21.464 1.00 85.88 74 GLU A O 1
ATOM 561 N N . ALA A 1 75 ? 15.536 -2.631 -20.989 1.00 82.44 75 ALA A N 1
ATOM 562 C CA . ALA A 1 75 ? 15.152 -2.429 -22.386 1.00 82.44 75 ALA A CA 1
ATOM 563 C C . ALA A 1 75 ? 16.084 -1.457 -23.138 1.00 82.44 75 ALA A C 1
ATOM 565 O O . ALA A 1 75 ? 16.250 -1.574 -24.352 1.00 82.44 75 ALA A O 1
ATOM 566 N N . ALA A 1 76 ? 16.702 -0.508 -22.431 1.00 86.75 76 ALA A N 1
ATOM 567 C CA . ALA A 1 76 ? 17.686 0.423 -22.979 1.00 86.75 76 ALA A CA 1
ATOM 568 C C . ALA A 1 76 ? 19.109 -0.166 -23.068 1.00 86.75 76 ALA A C 1
ATOM 570 O O . ALA A 1 76 ? 20.006 0.511 -23.574 1.00 86.75 76 ALA A O 1
ATOM 571 N N . GLY A 1 77 ? 19.335 -1.395 -22.585 1.00 79.12 77 GLY A N 1
ATOM 572 C CA . GLY A 1 77 ? 20.656 -2.033 -22.557 1.00 79.12 77 GLY A CA 1
ATOM 573 C C . GLY A 1 77 ? 21.635 -1.389 -21.569 1.00 79.12 77 GLY A C 1
ATOM 574 O O . GLY A 1 77 ? 22.846 -1.509 -21.739 1.00 79.12 77 GLY A O 1
ATOM 575 N N . LEU A 1 78 ? 21.113 -0.670 -20.570 1.00 70.25 78 LEU A N 1
ATOM 576 C CA . LEU A 1 78 ? 21.875 -0.004 -19.506 1.00 70.25 78 LEU A CA 1
ATOM 577 C C . LEU A 1 78 ? 21.830 -0.781 -18.174 1.00 70.25 78 LEU A C 1
ATOM 579 O O . LEU A 1 78 ? 22.326 -0.273 -17.168 1.00 70.25 78 LEU A O 1
ATOM 583 N N . GLY A 1 79 ? 21.193 -1.958 -18.172 1.00 57.03 79 GLY A N 1
ATOM 584 C CA . GLY A 1 79 ? 20.999 -2.845 -17.018 1.00 57.03 79 GLY A CA 1
ATOM 585 C C . GLY A 1 79 ? 22.014 -3.973 -16.932 1.00 57.03 79 GLY A C 1
ATOM 586 O O . GLY A 1 79 ? 22.450 -4.457 -18.001 1.00 57.03 79 GLY A O 1
#

Solvent-accessible surface area (backbone atoms only — not comparable to full-atom values): 4320 Å² total; per-residue (Å²): 132,54,73,65,55,55,45,53,53,31,51,53,43,29,53,52,11,51,48,32,49,77,39,36,67,55,56,48,48,57,55,39,72,75,35,99,62,90,72,78,87,49,73,66,54,51,49,48,41,34,53,51,14,49,48,41,33,52,55,36,52,51,51,46,53,51,52,52,52,51,52,50,33,47,75,69,70,76,100

Foldseek 3Di:
DDLVVLLVVLVVLLVVLVVLQVCVVVVVVVVCVVPVDPDHDDPVSNVVSNVVSVCSNVVSVVVNVVSVVVVVCVVVVND